Protein AF-A0A660L2R5-F1 (afdb_monomer_lite)

InterPro domains:
  IPR056572 PaaD, zinc beta ribbon domain [PF23451] (3-41)

Radius of gyration: 28.68 Å; chains: 1; bounding box: 64×56×54 Å

Structure (mmCIF, N/CA/C/O backbone):
data_AF-A0A660L2R5-F1
#
_entry.id   AF-A0A660L2R5-F1
#
loop_
_atom_site.group_PDB
_atom_site.id
_atom_site.type_symbol
_atom_site.label_atom_id
_atom_site.label_alt_id
_atom_site.label_comp_id
_atom_site.label_asym_id
_atom_site.label_entity_id
_atom_site.label_seq_id
_atom_site.pdbx_PDB_ins_code
_atom_site.Cartn_x
_atom_site.Cartn_y
_atom_site.Cartn_z
_atom_site.occupancy
_atom_site.B_iso_or_equiv
_atom_site.auth_seq_id
_atom_site.auth_comp_id
_atom_site.auth_asym_id
_atom_site.auth_atom_id
_atom_site.pdbx_PDB_model_num
ATOM 1 N N . MET A 1 1 ? -9.758 -8.335 -12.131 1.00 44.22 1 MET A N 1
ATOM 2 C CA . MET A 1 1 ? -9.092 -7.184 -11.489 1.00 44.22 1 MET A CA 1
ATOM 3 C C . MET A 1 1 ? -9.057 -7.461 -9.996 1.00 44.22 1 MET A C 1
ATOM 5 O O . MET A 1 1 ? -10.106 -7.408 -9.367 1.00 44.22 1 MET A O 1
ATOM 9 N N . ALA A 1 2 ? -7.910 -7.877 -9.460 1.00 56.62 2 ALA A N 1
ATOM 10 C CA . ALA A 1 2 ? -7.744 -8.053 -8.019 1.00 56.62 2 ALA A CA 1
ATOM 11 C C . ALA A 1 2 ? -7.397 -6.683 -7.418 1.00 56.62 2 ALA A C 1
ATOM 13 O O . ALA A 1 2 ? -6.379 -6.097 -7.770 1.00 56.62 2 ALA A O 1
ATOM 14 N N . GLY A 1 3 ? -8.289 -6.131 -6.594 1.00 73.94 3 GLY A N 1
ATOM 15 C CA . GLY A 1 3 ? -8.020 -4.890 -5.866 1.00 73.94 3 GLY A CA 1
ATOM 16 C C . GLY A 1 3 ? -7.014 -5.128 -4.739 1.00 73.94 3 GLY A C 1
ATOM 17 O O . GLY A 1 3 ? -6.976 -6.214 -4.165 1.00 73.94 3 GLY A O 1
ATOM 18 N N . VAL A 1 4 ? -6.204 -4.119 -4.418 1.00 88.00 4 VAL A N 1
ATOM 19 C CA . VAL A 1 4 ? -5.265 -4.168 -3.286 1.00 88.00 4 VAL A CA 1
ATOM 20 C C . VAL A 1 4 ? -6.048 -4.236 -1.969 1.00 88.00 4 VAL A C 1
ATOM 22 O O . VAL A 1 4 ? -6.959 -3.439 -1.751 1.00 88.00 4 VAL A O 1
ATOM 25 N N . THR A 1 5 ? -5.680 -5.160 -1.080 1.00 93.81 5 THR A N 1
ATOM 26 C CA . THR A 1 5 ? -6.231 -5.283 0.279 1.00 93.81 5 THR A CA 1
ATOM 27 C C . THR A 1 5 ? -5.146 -5.066 1.329 1.00 93.81 5 THR A C 1
ATOM 29 O O . THR A 1 5 ? -3.958 -5.281 1.082 1.00 93.81 5 THR A O 1
ATOM 32 N N . CYS A 1 6 ? -5.546 -4.600 2.512 1.00 94.50 6 CYS A N 1
ATOM 33 C CA . CYS A 1 6 ? -4.630 -4.397 3.627 1.00 94.50 6 CYS A CA 1
ATOM 34 C C . CYS A 1 6 ? -4.174 -5.751 4.205 1.00 94.50 6 CYS A C 1
ATOM 36 O O . CYS A 1 6 ? -5.023 -6.500 4.683 1.00 94.50 6 CYS A O 1
ATOM 38 N N . PRO A 1 7 ? -2.865 -6.053 4.276 1.00 94.50 7 PRO A N 1
ATOM 39 C CA . PRO A 1 7 ? -2.372 -7.338 4.785 1.00 94.50 7 PRO A CA 1
ATOM 40 C C . PRO A 1 7 ? -2.491 -7.490 6.311 1.00 94.50 7 PRO A C 1
ATOM 42 O O . PRO A 1 7 ? -2.172 -8.542 6.853 1.00 94.50 7 PRO A O 1
ATOM 45 N N . PHE A 1 8 ? -2.897 -6.433 7.020 1.00 96.06 8 PHE A N 1
ATOM 46 C CA . PHE A 1 8 ? -2.971 -6.422 8.483 1.00 96.06 8 PHE A CA 1
ATOM 47 C C . PHE A 1 8 ? -4.385 -6.623 9.027 1.00 96.06 8 PHE A C 1
ATOM 49 O O . PHE A 1 8 ? -4.549 -7.069 10.157 1.00 96.06 8 PHE A O 1
ATOM 56 N N . CYS A 1 9 ? -5.404 -6.232 8.261 1.00 96.19 9 CYS A N 1
ATOM 57 C CA . CYS A 1 9 ? -6.800 -6.272 8.701 1.00 96.19 9 CYS A CA 1
ATOM 58 C C . CYS A 1 9 ? -7.771 -6.718 7.603 1.00 96.19 9 CYS A C 1
ATOM 60 O O . CYS A 1 9 ? -8.981 -6.589 7.781 1.00 96.19 9 CYS A O 1
ATOM 62 N N . ASP A 1 10 ? -7.246 -7.143 6.450 1.00 94.75 10 ASP A N 1
ATOM 63 C CA . ASP A 1 10 ? -7.986 -7.604 5.269 1.00 94.75 10 ASP A CA 1
ATOM 64 C C . ASP A 1 10 ? -8.972 -6.584 4.670 1.00 94.75 10 ASP A C 1
ATOM 66 O O . ASP A 1 10 ? -9.735 -6.884 3.752 1.00 94.75 10 ASP A O 1
ATOM 70 N N . SER A 1 11 ? -8.941 -5.337 5.142 1.00 94.69 11 SER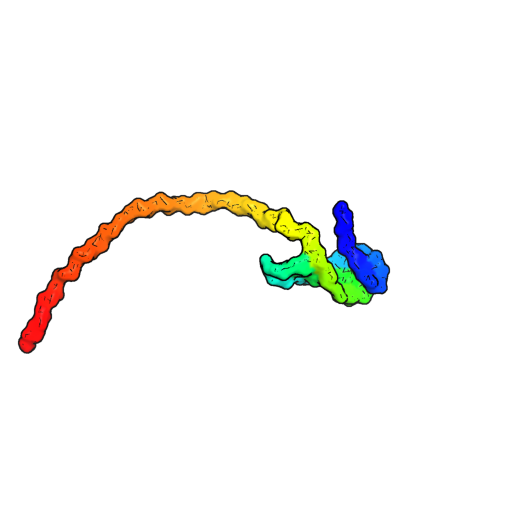 A N 1
ATOM 71 C CA . SER A 1 11 ? -9.809 -4.276 4.645 1.00 94.69 11 SER A CA 1
ATOM 72 C C . SER A 1 11 ? -9.438 -3.865 3.220 1.00 94.69 11 SER A C 1
ATOM 74 O O . SER A 1 11 ? -8.267 -3.655 2.897 1.00 94.69 11 SER A O 1
ATOM 76 N N . ALA A 1 12 ? -10.459 -3.653 2.388 1.00 93.81 12 ALA A N 1
ATOM 77 C CA . ALA A 1 12 ? -10.332 -3.044 1.063 1.00 93.81 12 ALA A CA 1
ATOM 78 C C . ALA A 1 12 ? -10.290 -1.502 1.109 1.00 93.81 12 ALA A C 1
ATOM 80 O O . ALA A 1 12 ? -10.166 -0.849 0.076 1.00 93.81 12 ALA A O 1
ATOM 81 N N . GLN A 1 13 ? -10.410 -0.899 2.298 1.00 93.88 13 GLN A N 1
ATOM 82 C CA . GLN A 1 13 ? -10.355 0.552 2.481 1.00 93.88 13 GLN A CA 1
ATOM 83 C C . GLN A 1 13 ? -8.895 1.024 2.462 1.00 93.88 13 GLN A C 1
ATOM 85 O O . GLN A 1 13 ? -8.283 1.238 3.514 1.00 93.88 13 GLN A O 1
ATOM 90 N N . VAL A 1 14 ? -8.317 1.108 1.263 1.00 93.50 14 VAL A N 1
ATOM 91 C CA . VAL A 1 14 ? -6.912 1.472 1.041 1.00 93.50 14 VAL A CA 1
ATOM 92 C C . VAL A 1 14 ? -6.792 2.630 0.050 1.00 93.50 14 VAL A C 1
ATOM 94 O O . VAL A 1 14 ? -7.456 2.652 -0.983 1.00 93.50 14 VAL A O 1
ATOM 97 N N . GLU A 1 15 ? -5.935 3.600 0.366 1.00 91.94 15 GLU A N 1
ATOM 98 C CA . GLU A 1 15 ? -5.629 4.763 -0.471 1.00 91.94 15 GLU A CA 1
ATOM 99 C C . GLU A 1 15 ? -4.149 4.758 -0.878 1.00 91.94 15 GLU A C 1
ATOM 101 O O . GLU A 1 15 ? -3.275 4.381 -0.093 1.00 91.94 15 GLU A O 1
ATOM 106 N N . ARG A 1 16 ? -3.849 5.160 -2.118 1.00 89.38 16 ARG A N 1
ATOM 107 C CA . ARG A 1 16 ? -2.467 5.285 -2.597 1.00 89.38 16 ARG A CA 1
ATOM 108 C C . ARG A 1 16 ? -1.908 6.632 -2.147 1.00 89.38 16 ARG A C 1
ATOM 110 O O . ARG A 1 16 ? -2.443 7.670 -2.519 1.00 89.38 16 ARG A O 1
ATOM 117 N N . VAL A 1 17 ? -0.822 6.609 -1.379 1.00 89.31 17 VAL A N 1
ATOM 118 C CA . VAL A 1 17 ? -0.240 7.817 -0.763 1.00 89.31 17 VAL A CA 1
ATOM 119 C C . VAL A 1 17 ? 0.831 8.433 -1.650 1.00 89.31 17 VAL A C 1
ATOM 121 O O . VAL A 1 17 ? 0.888 9.648 -1.818 1.00 89.31 17 VAL A O 1
ATOM 124 N N . ALA A 1 18 ? 1.689 7.599 -2.233 1.00 79.81 18 ALA A N 1
ATOM 125 C CA . ALA A 1 18 ? 2.772 8.066 -3.076 1.00 79.81 18 ALA A CA 1
ATOM 126 C C . ALA A 1 18 ? 3.160 7.010 -4.107 1.00 79.81 18 ALA A C 1
ATOM 128 O O . ALA A 1 18 ? 3.221 5.809 -3.828 1.00 79.81 18 ALA A O 1
ATOM 129 N N . GLN A 1 19 ? 3.477 7.495 -5.302 1.00 70.12 19 GLN A N 1
ATOM 130 C CA . GLN A 1 19 ? 4.138 6.721 -6.336 1.00 70.12 19 GLN A CA 1
ATOM 131 C C . GLN A 1 19 ? 5.629 7.022 -6.233 1.00 70.12 19 GLN A C 1
ATOM 133 O O . GLN A 1 19 ? 6.100 8.048 -6.721 1.00 70.12 19 GLN A O 1
ATOM 138 N N . TRP A 1 20 ? 6.365 6.186 -5.511 1.00 59.84 20 TRP A N 1
ATOM 139 C CA . TRP A 1 20 ? 7.798 6.386 -5.347 1.00 59.84 20 TRP A CA 1
ATOM 140 C C . TRP A 1 20 ? 8.489 6.112 -6.679 1.00 59.84 20 TRP A C 1
ATOM 142 O O . TRP A 1 20 ? 8.617 4.964 -7.054 1.00 59.84 20 TRP A O 1
ATOM 152 N N . GLY A 1 21 ? 8.917 7.164 -7.383 1.00 56.34 21 GLY A N 1
ATOM 153 C CA . GLY A 1 21 ? 9.813 7.107 -8.543 1.00 56.34 21 GLY A CA 1
ATOM 154 C C . GLY A 1 21 ? 9.257 6.383 -9.778 1.00 56.34 21 GLY A C 1
ATOM 155 O O . GLY A 1 21 ? 8.860 5.227 -9.728 1.00 56.34 21 GLY A O 1
ATOM 156 N N . GLY A 1 22 ? 9.316 7.016 -10.952 1.00 61.94 22 GLY A N 1
ATOM 157 C CA . GLY A 1 22 ? 8.876 6.427 -12.232 1.00 61.94 22 GLY A CA 1
ATOM 158 C C . GLY A 1 22 ? 9.634 5.169 -12.700 1.00 61.94 22 GLY A C 1
ATOM 159 O O . GLY A 1 22 ? 9.503 4.795 -13.857 1.00 61.94 22 GLY A O 1
ATOM 160 N N . GLN A 1 23 ? 10.447 4.550 -11.840 1.00 61.38 23 GLN A N 1
ATOM 161 C CA . GLN A 1 23 ? 11.235 3.340 -12.085 1.00 61.38 23 GLN A CA 1
ATOM 162 C C . GLN A 1 23 ? 10.975 2.232 -11.043 1.00 61.38 23 GLN A C 1
ATOM 164 O O . GLN A 1 23 ? 11.410 1.103 -11.255 1.00 61.38 23 GLN A O 1
ATOM 169 N N . ILE A 1 24 ? 10.295 2.515 -9.919 1.00 63.28 24 ILE A N 1
ATOM 170 C CA . ILE A 1 24 ? 10.050 1.511 -8.871 1.00 63.28 24 ILE A CA 1
ATOM 171 C C . ILE A 1 24 ? 8.704 0.813 -9.128 1.00 63.28 24 ILE A C 1
ATOM 173 O O . ILE A 1 24 ? 7.666 1.437 -9.361 1.00 63.28 24 ILE A O 1
ATOM 177 N N . ILE A 1 25 ? 8.749 -0.518 -9.076 1.00 78.12 25 ILE A N 1
ATOM 178 C CA . ILE A 1 25 ? 7.662 -1.469 -9.358 1.00 78.12 25 ILE A CA 1
ATOM 179 C C . ILE A 1 25 ? 6.571 -1.523 -8.269 1.00 78.12 25 ILE A C 1
ATOM 181 O O . ILE A 1 25 ? 5.552 -2.189 -8.447 1.00 78.12 25 ILE A O 1
ATOM 185 N N . THR A 1 26 ? 6.760 -0.828 -7.144 1.00 80.38 26 THR A N 1
ATOM 186 C CA . THR A 1 26 ? 5.837 -0.781 -6.001 1.00 80.38 26 THR A CA 1
ATOM 187 C C . THR A 1 26 ? 5.216 0.605 -5.823 1.00 80.38 26 THR A C 1
ATOM 189 O O . THR A 1 26 ? 5.778 1.630 -6.210 1.00 80.38 26 THR A O 1
ATOM 192 N N . ALA A 1 27 ? 4.014 0.642 -5.252 1.00 85.75 27 ALA A N 1
ATOM 193 C CA . ALA A 1 27 ? 3.370 1.859 -4.769 1.00 85.75 27 ALA A CA 1
ATOM 194 C C . ALA A 1 27 ? 3.168 1.772 -3.252 1.00 85.75 27 ALA A C 1
ATOM 196 O O . ALA A 1 27 ? 2.968 0.680 -2.712 1.00 85.75 27 ALA A O 1
ATOM 197 N N . GLN A 1 28 ? 3.189 2.927 -2.583 1.00 90.44 28 GLN A N 1
ATOM 198 C CA . GLN A 1 28 ? 2.907 3.022 -1.155 1.00 90.44 28 GLN A CA 1
ATOM 199 C C . GLN A 1 28 ? 1.414 3.267 -0.917 1.00 90.44 28 GLN A C 1
ATOM 201 O O . GLN A 1 28 ? 0.804 4.147 -1.537 1.00 90.44 28 GLN A O 1
ATOM 206 N N . TRP A 1 29 ? 0.850 2.514 0.020 1.00 92.12 29 TRP A N 1
ATOM 207 C CA . TRP A 1 29 ? -0.564 2.519 0.372 1.00 92.12 29 TRP A CA 1
ATOM 208 C C . TRP A 1 29 ? -0.762 2.793 1.858 1.00 92.12 29 TRP A C 1
ATOM 210 O O . TRP A 1 29 ? 0.089 2.475 2.693 1.00 92.12 29 TRP A O 1
ATOM 220 N N . ARG A 1 30 ? -1.930 3.340 2.185 1.00 95.38 30 ARG A N 1
ATOM 221 C CA . ARG A 1 30 ? -2.426 3.500 3.549 1.00 95.38 30 ARG A CA 1
ATOM 222 C C . ARG A 1 30 ? -3.800 2.865 3.662 1.00 95.38 30 ARG A C 1
ATOM 224 O O . ARG A 1 30 ? -4.680 3.140 2.853 1.00 95.38 30 ARG A O 1
ATOM 231 N N . CYS A 1 31 ? -4.007 2.046 4.685 1.00 96.56 31 CYS A N 1
ATOM 232 C CA . CYS A 1 31 ? -5.340 1.569 5.031 1.00 96.56 31 CYS A CA 1
ATOM 233 C C . CYS A 1 31 ? -6.059 2.607 5.897 1.00 96.56 31 CYS A C 1
ATOM 235 O O . CYS A 1 31 ? -5.548 2.975 6.951 1.00 96.56 31 CYS A O 1
ATOM 237 N N . THR A 1 32 ? -7.255 3.046 5.513 1.00 96.56 32 THR A N 1
ATOM 238 C CA . THR A 1 32 ? -8.038 4.010 6.308 1.00 96.56 32 THR A CA 1
ATOM 239 C C . THR A 1 32 ? -8.825 3.346 7.444 1.00 96.56 32 THR A C 1
ATOM 241 O O . THR A 1 32 ? -9.282 4.039 8.347 1.00 96.56 32 THR A O 1
ATOM 244 N N . ALA A 1 33 ? -8.935 2.009 7.451 1.00 96.50 33 ALA A N 1
ATOM 245 C CA . ALA A 1 33 ? -9.599 1.257 8.520 1.00 96.50 33 ALA A CA 1
ATOM 246 C C . ALA A 1 33 ? -8.691 1.012 9.738 1.00 96.50 33 ALA A C 1
ATOM 248 O O . ALA A 1 33 ? -9.119 1.212 10.871 1.00 96.50 33 ALA A O 1
ATOM 249 N N . CYS A 1 34 ? -7.439 0.587 9.522 1.00 96.94 34 CYS A N 1
ATOM 250 C CA . CYS A 1 34 ? -6.484 0.309 10.607 1.00 96.94 34 CYS A CA 1
ATOM 251 C C . CYS A 1 34 ? -5.311 1.300 10.677 1.00 96.94 34 CYS A C 1
ATOM 253 O O . CYS A 1 34 ? -4.454 1.163 11.545 1.00 96.94 34 CYS A O 1
ATOM 255 N N . ASN A 1 35 ? -5.257 2.293 9.779 1.00 96.62 35 ASN A N 1
ATOM 256 C CA . ASN A 1 35 ? -4.193 3.304 9.679 1.00 96.62 35 ASN A CA 1
ATOM 257 C C . ASN A 1 35 ? -2.771 2.767 9.420 1.00 96.62 35 ASN A C 1
ATOM 259 O O . ASN A 1 35 ? -1.807 3.527 9.505 1.00 96.62 35 ASN A O 1
ATOM 263 N N . SER A 1 36 ? -2.619 1.493 9.058 1.00 95.19 36 SER A N 1
ATOM 264 C CA . SER A 1 36 ? -1.323 0.914 8.697 1.00 95.19 36 SER A CA 1
ATOM 265 C C . SER A 1 36 ? -0.886 1.334 7.292 1.00 95.19 36 SER A C 1
ATOM 267 O O . SER A 1 36 ? -1.705 1.423 6.372 1.00 95.19 36 SER A O 1
ATOM 269 N N . TYR A 1 37 ? 0.420 1.535 7.123 1.00 94.31 37 TYR A N 1
ATOM 270 C CA . TYR A 1 37 ? 1.060 1.756 5.827 1.00 94.31 37 TYR A CA 1
ATOM 271 C C . TYR A 1 37 ? 1.675 0.453 5.320 1.00 94.31 37 TYR A C 1
ATOM 273 O O . TYR A 1 37 ? 2.217 -0.323 6.109 1.00 94.31 37 TYR A O 1
ATOM 281 N N . PHE A 1 38 ? 1.590 0.213 4.014 1.00 92.50 38 PHE A N 1
ATOM 282 C CA . PHE A 1 38 ? 2.191 -0.952 3.366 1.00 92.50 38 PHE A CA 1
ATOM 283 C C . PHE A 1 38 ? 2.546 -0.655 1.908 1.00 92.50 38 PHE A C 1
ATOM 285 O O . PHE A 1 38 ? 2.136 0.357 1.337 1.00 92.50 38 PHE A O 1
ATOM 292 N N . GLU A 1 39 ? 3.316 -1.551 1.303 1.00 90.12 39 GLU A N 1
ATOM 293 C CA . GLU A 1 39 ? 3.713 -1.473 -0.099 1.00 90.12 39 GLU A CA 1
ATOM 294 C C . GLU A 1 39 ? 3.087 -2.628 -0.879 1.00 90.12 39 GLU A C 1
ATOM 296 O O . GLU A 1 39 ? 2.990 -3.747 -0.376 1.00 90.12 39 GLU A O 1
ATOM 301 N N . ALA A 1 40 ? 2.663 -2.356 -2.112 1.00 87.25 40 ALA A N 1
ATOM 302 C CA . ALA A 1 40 ? 2.177 -3.385 -3.025 1.00 87.25 40 ALA A CA 1
ATOM 303 C C . ALA A 1 40 ? 2.757 -3.175 -4.425 1.00 87.25 40 ALA A C 1
ATOM 305 O O . ALA A 1 40 ? 2.945 -2.036 -4.869 1.00 87.25 40 ALA A O 1
ATOM 306 N N . VAL A 1 41 ? 3.038 -4.286 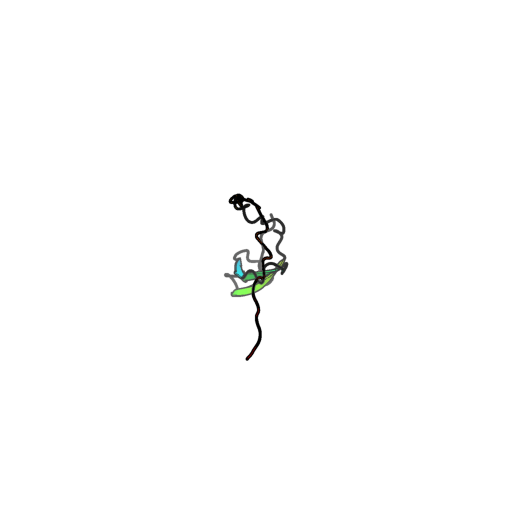-5.110 1.00 82.56 41 VAL A N 1
ATOM 307 C CA . VAL A 1 41 ? 3.483 -4.292 -6.508 1.00 82.56 41 VAL A CA 1
ATOM 308 C C . VAL A 1 41 ? 2.366 -3.741 -7.391 1.00 82.56 41 VAL A C 1
ATOM 310 O O . VAL A 1 41 ? 1.182 -3.977 -7.150 1.00 82.56 41 VAL A O 1
ATOM 313 N N . ARG A 1 42 ? 2.747 -2.955 -8.393 1.00 73.31 42 ARG A N 1
ATOM 314 C CA . ARG A 1 42 ? 1.828 -2.368 -9.369 1.00 73.31 42 ARG A CA 1
ATOM 315 C C . ARG A 1 42 ? 1.531 -3.426 -10.435 1.00 73.31 42 ARG A C 1
ATOM 317 O O . ARG A 1 42 ? 2.462 -3.947 -11.035 1.00 73.31 42 ARG A O 1
ATOM 324 N N . ASP A 1 43 ? 0.256 -3.725 -10.672 1.00 66.00 43 ASP A N 1
ATOM 325 C CA . ASP A 1 43 ? -0.157 -4.594 -11.790 1.00 66.00 43 ASP A CA 1
ATOM 326 C C . ASP A 1 43 ? -0.073 -3.833 -13.133 1.00 66.00 43 ASP A C 1
ATOM 328 O O . ASP A 1 43 ? 0.226 -4.399 -14.183 1.00 66.00 43 ASP A O 1
ATOM 332 N N . ASP A 1 44 ? -0.244 -2.507 -13.089 1.00 61.62 44 ASP A N 1
ATOM 333 C CA . ASP A 1 44 ? -0.192 -1.623 -14.252 1.00 61.62 44 ASP A CA 1
ATOM 334 C C . ASP A 1 44 ? 1.248 -1.275 -14.659 1.00 61.62 44 ASP A C 1
ATOM 336 O O . ASP A 1 44 ? 1.736 -0.163 -14.447 1.00 61.62 44 ASP A O 1
ATOM 340 N N . TYR A 1 45 ? 1.917 -2.215 -15.324 1.00 54.53 45 TYR A N 1
ATOM 341 C CA . TYR A 1 45 ? 3.007 -1.877 -16.252 1.00 54.53 45 TYR A CA 1
ATOM 342 C C . TYR A 1 45 ? 2.488 -1.172 -17.525 1.00 54.53 45 TYR A C 1
ATOM 344 O O . TYR A 1 45 ? 3.282 -0.647 -18.299 1.00 54.53 45 TYR A O 1
ATOM 352 N N . ASN A 1 46 ? 1.166 -1.158 -17.743 1.00 51.91 46 ASN A N 1
ATOM 353 C CA . ASN A 1 46 ? 0.502 -0.646 -18.944 1.00 51.91 46 ASN A CA 1
ATOM 354 C C . ASN 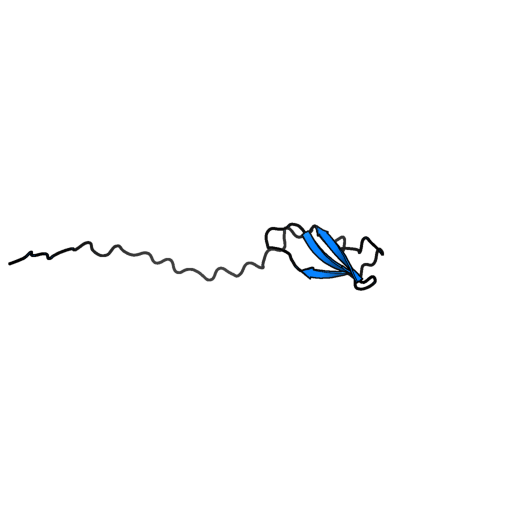A 1 46 ? -0.326 0.633 -18.702 1.00 51.91 46 ASN A C 1
ATOM 356 O O . ASN A 1 46 ? -1.184 0.956 -19.524 1.00 51.91 46 ASN A O 1
ATOM 360 N N . ASP A 1 47 ? -0.085 1.382 -17.616 1.00 56.38 47 ASP A N 1
ATOM 361 C CA . ASP A 1 47 ? -0.566 2.770 -17.515 1.00 56.38 47 ASP A CA 1
ATOM 362 C C . ASP A 1 47 ? 0.192 3.593 -18.565 1.00 56.38 47 ASP A C 1
ATOM 364 O O . ASP A 1 47 ? 1.229 4.202 -18.314 1.00 56.38 47 ASP A O 1
ATOM 368 N N . THR A 1 48 ? -0.260 3.467 -19.812 1.00 54.47 48 THR A N 1
ATOM 369 C CA . THR A 1 48 ? 0.231 4.230 -20.944 1.00 54.47 48 THR A CA 1
ATOM 370 C C . THR A 1 48 ? -0.128 5.666 -20.599 1.00 54.47 48 THR A C 1
ATOM 372 O O . THR A 1 48 ? -1.329 5.957 -20.562 1.00 54.47 48 THR A O 1
ATOM 375 N N . PRO A 1 49 ? 0.836 6.568 -20.319 1.00 52.16 49 PRO A N 1
ATOM 376 C CA . PRO A 1 49 ? 0.493 7.974 -20.223 1.00 52.16 49 PRO A CA 1
ATOM 377 C C . PRO A 1 49 ? -0.156 8.295 -21.562 1.00 52.16 49 PRO A C 1
ATOM 379 O O . PRO A 1 49 ? 0.484 8.087 -22.597 1.00 52.16 49 PRO A O 1
ATOM 382 N N . ALA A 1 50 ? -1.448 8.648 -21.536 1.00 54.91 50 ALA A N 1
ATOM 383 C CA . ALA A 1 50 ? -2.242 8.913 -22.727 1.00 54.91 50 ALA A CA 1
ATOM 384 C C . ALA A 1 50 ? -1.352 9.675 -23.699 1.00 54.91 50 ALA A C 1
ATOM 386 O O . ALA A 1 50 ? -0.859 10.742 -23.335 1.00 54.91 50 ALA A O 1
ATOM 387 N N . SER A 1 51 ? -1.033 9.055 -24.840 1.00 51.78 51 SER A N 1
ATOM 388 C CA . SER A 1 51 ? -0.067 9.594 -25.784 1.00 51.78 51 SER A CA 1
ATOM 389 C C . SER A 1 51 ? -0.473 11.028 -26.071 1.00 51.78 51 SER A C 1
ATOM 391 O O . SER A 1 51 ? -1.464 11.260 -26.761 1.00 51.78 51 SER A O 1
ATOM 393 N N . THR A 1 52 ? 0.251 11.989 -25.492 1.00 53.03 52 THR A N 1
ATOM 394 C CA . THR A 1 52 ? 0.126 13.386 -25.876 1.00 53.03 52 THR A CA 1
ATOM 395 C C . THR A 1 52 ? 0.329 13.372 -27.384 1.00 53.03 52 THR A C 1
ATOM 397 O O . THR A 1 52 ? 1.387 12.902 -27.820 1.00 53.03 52 THR A O 1
ATOM 400 N N . PRO A 1 53 ? -0.669 13.761 -28.200 1.00 50.19 53 PRO A N 1
ATOM 401 C CA . PRO A 1 53 ? -0.488 13.771 -29.635 1.00 50.19 53 PRO A CA 1
ATOM 402 C C . PRO A 1 53 ? 0.719 14.653 -29.903 1.00 50.19 53 PRO A C 1
ATOM 404 O O . PRO A 1 53 ? 0.757 15.809 -29.482 1.00 50.19 53 PRO A O 1
ATOM 407 N N . SER A 1 54 ? 1.724 14.024 -30.507 1.00 53.91 54 SER A N 1
ATOM 408 C CA . SER A 1 54 ? 2.963 14.612 -30.979 1.00 53.91 54 SER A CA 1
ATOM 409 C C . SER A 1 54 ? 2.649 15.983 -31.575 1.00 53.91 54 SER A C 1
ATOM 411 O O . SER A 1 54 ? 2.094 16.087 -32.670 1.00 53.91 54 SER A O 1
ATOM 413 N N . ALA A 1 55 ? 2.923 17.037 -30.803 1.00 54.16 55 ALA A N 1
ATOM 414 C CA . ALA A 1 55 ? 2.973 18.383 -31.328 1.00 54.16 55 ALA A CA 1
ATOM 415 C C . ALA A 1 55 ? 4.193 18.387 -32.242 1.00 54.16 55 ALA A C 1
ATOM 417 O O . ALA A 1 55 ? 5.331 18.446 -31.786 1.00 54.16 55 ALA A O 1
ATOM 418 N N . SER A 1 56 ? 3.903 18.190 -33.522 1.00 54.47 56 SER A N 1
ATOM 419 C CA . SER A 1 56 ? 4.796 18.242 -34.666 1.00 54.47 56 SER A CA 1
ATOM 420 C C . SER A 1 56 ? 5.957 19.213 -34.453 1.00 54.47 56 SER A C 1
ATOM 422 O O . SER A 1 56 ? 5.759 20.428 -34.445 1.00 54.47 56 SER A O 1
ATOM 424 N N . GLU A 1 57 ? 7.164 18.662 -34.319 1.00 50.75 57 GLU A N 1
ATOM 425 C CA . GLU A 1 57 ? 8.413 19.379 -34.556 1.00 50.75 57 GLU A CA 1
ATOM 426 C C . GLU A 1 57 ? 8.461 19.797 -36.035 1.00 50.75 57 GLU A C 1
ATOM 428 O O . GLU A 1 57 ? 8.422 18.929 -36.912 1.00 50.75 57 GLU A O 1
ATOM 433 N N . PRO A 1 58 ? 8.570 21.095 -36.369 1.00 50.66 58 PRO A N 1
ATOM 434 C CA . PRO A 1 58 ? 9.013 21.490 -37.692 1.00 50.66 58 PRO A CA 1
ATOM 435 C C . PRO A 1 58 ? 10.527 21.270 -37.784 1.00 50.66 58 PRO A C 1
ATOM 437 O O . PRO A 1 58 ? 11.337 22.101 -37.371 1.00 50.66 58 PRO A O 1
ATOM 440 N N . SER A 1 59 ? 10.909 20.131 -38.353 1.00 61.91 59 SER A N 1
ATOM 441 C CA . SER A 1 59 ? 12.255 19.886 -38.850 1.00 61.91 59 SER A CA 1
ATOM 442 C C . SER A 1 59 ? 12.461 20.645 -40.166 1.00 61.91 59 SER A C 1
ATOM 444 O O . SER A 1 59 ? 12.171 20.149 -41.250 1.00 61.91 59 SER A O 1
ATOM 446 N N . THR A 1 60 ? 13.016 21.855 -40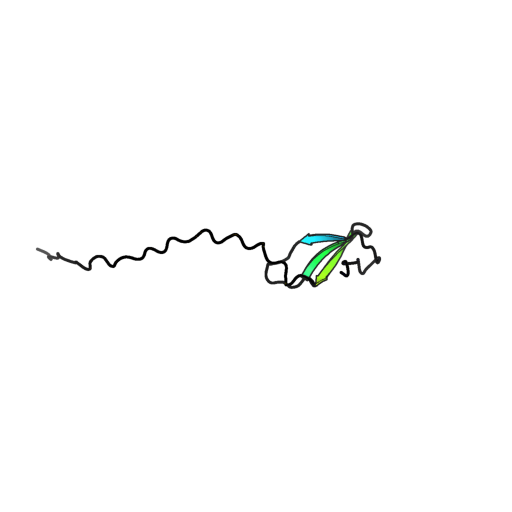.081 1.00 52.44 60 THR A N 1
ATOM 447 C CA . THR A 1 60 ? 13.647 22.509 -41.238 1.00 52.44 60 THR A CA 1
ATOM 448 C C . THR A 1 60 ? 15.125 22.693 -40.944 1.00 52.44 60 THR A C 1
ATOM 450 O O . THR A 1 60 ? 15.547 23.667 -40.326 1.00 52.44 60 THR A O 1
ATOM 453 N N . GLY A 1 61 ? 15.925 21.726 -41.389 1.00 50.78 61 GLY A N 1
ATOM 454 C CA . GLY A 1 61 ? 17.362 21.904 -41.534 1.00 50.78 61 GLY A CA 1
ATOM 455 C C . GLY A 1 61 ? 17.683 22.665 -42.820 1.00 50.78 61 GLY A C 1
ATOM 456 O O . GLY A 1 61 ? 17.233 22.272 -43.890 1.00 50.78 61 GLY A O 1
ATOM 457 N N . ALA A 1 62 ? 18.470 23.733 -42.703 1.00 47.94 62 ALA A N 1
ATOM 458 C CA . ALA A 1 62 ? 19.326 24.336 -43.734 1.00 47.94 62 ALA A CA 1
ATOM 459 C C . ALA A 1 62 ? 20.012 25.556 -43.089 1.00 47.94 62 ALA A C 1
ATOM 461 O O . ALA A 1 62 ? 19.352 26.338 -42.423 1.00 47.94 62 ALA A O 1
ATOM 462 N N . ALA A 1 63 ? 21.299 25.848 -43.210 1.00 48.91 63 ALA A N 1
ATOM 463 C CA . ALA A 1 63 ? 22.452 25.190 -43.789 1.00 48.91 63 ALA A CA 1
ATOM 464 C C . ALA A 1 63 ? 23.682 25.858 -43.138 1.00 48.91 63 ALA A C 1
ATOM 466 O O . ALA A 1 63 ? 23.600 26.981 -42.636 1.00 48.91 63 ALA A O 1
ATOM 467 N N . ALA A 1 64 ? 24.819 25.166 -43.136 1.00 54.72 64 ALA A N 1
ATOM 468 C CA . ALA A 1 64 ? 26.094 25.678 -42.650 1.00 54.72 64 ALA A CA 1
ATOM 469 C C . ALA A 1 64 ? 26.445 27.033 -43.293 1.00 54.72 64 ALA A C 1
ATOM 471 O O . ALA A 1 64 ? 26.634 27.112 -44.506 1.00 54.72 64 ALA A O 1
ATOM 472 N N . SER A 1 65 ? 26.580 28.082 -42.478 1.00 54.59 65 SER A N 1
ATOM 473 C CA . SER A 1 65 ? 27.083 29.381 -42.926 1.00 54.59 65 SER A CA 1
ATOM 474 C C . SER A 1 65 ? 28.496 29.616 -42.396 1.00 54.59 65 SER A C 1
ATOM 476 O O . SER A 1 65 ? 28.709 29.876 -41.216 1.00 54.59 65 SER A O 1
ATOM 478 N N . GLY A 1 66 ? 29.459 29.486 -43.310 1.00 52.56 66 GLY A N 1
ATOM 479 C CA . GLY A 1 66 ? 30.574 30.422 -43.433 1.00 52.56 66 GLY A CA 1
ATOM 480 C C . GLY A 1 66 ? 31.689 30.366 -42.390 1.00 52.56 66 GLY A C 1
ATOM 481 O O . GLY A 1 66 ? 31.756 31.195 -41.490 1.00 52.56 66 GLY A O 1
ATOM 482 N N . ARG A 1 67 ? 32.694 29.515 -42.632 1.00 62.41 67 ARG A N 1
ATOM 483 C CA . ARG A 1 67 ? 34.074 29.817 -42.220 1.00 62.41 67 ARG A CA 1
ATOM 484 C C . ARG A 1 67 ? 34.593 30.968 -43.077 1.00 62.41 67 ARG A C 1
ATOM 486 O O . ARG A 1 67 ? 34.935 30.732 -44.229 1.00 62.41 67 ARG A O 1
ATOM 493 N N . GLN A 1 68 ? 34.687 32.175 -42.529 1.00 63.66 68 GLN A N 1
ATOM 494 C CA . GLN A 1 68 ? 35.485 33.255 -43.121 1.00 63.66 68 GLN A CA 1
ATOM 495 C C . GLN A 1 68 ? 36.173 34.041 -42.000 1.00 63.66 68 GLN A C 1
ATOM 497 O O . GLN A 1 68 ? 35.712 35.088 -41.561 1.00 63.66 68 GLN A O 1
ATOM 502 N N . ASN A 1 69 ? 37.278 33.477 -41.507 1.00 63.47 69 ASN A N 1
ATOM 503 C CA . ASN A 1 69 ? 38.259 34.196 -40.705 1.00 63.47 69 ASN A CA 1
ATOM 504 C C . ASN A 1 69 ? 39.139 35.001 -41.672 1.00 63.47 69 ASN A C 1
ATOM 506 O O . ASN A 1 69 ? 39.989 34.426 -42.350 1.00 63.47 69 ASN A O 1
ATOM 510 N N . ALA A 1 70 ? 38.892 36.305 -41.775 1.00 65.25 70 ALA A N 1
ATOM 511 C CA . ALA A 1 70 ? 39.686 37.219 -42.586 1.00 65.25 70 ALA A CA 1
ATOM 512 C C . ALA A 1 70 ? 39.821 38.570 -41.869 1.00 65.25 70 ALA A C 1
ATOM 514 O O . ALA A 1 70 ? 39.078 39.502 -42.154 1.00 65.25 70 ALA A O 1
ATOM 515 N N . ASN A 1 71 ? 40.732 38.652 -40.893 1.00 56.97 71 ASN A N 1
A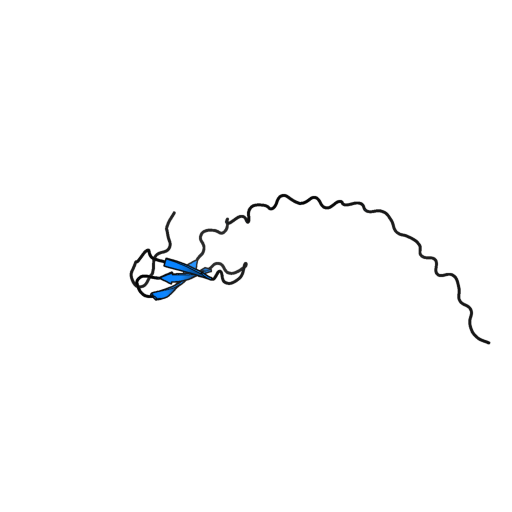TOM 516 C CA . ASN A 1 71 ? 41.836 39.625 -40.907 1.00 56.97 71 ASN A CA 1
ATOM 517 C C . ASN A 1 71 ? 42.570 39.694 -39.560 1.00 56.97 71 ASN A C 1
ATOM 519 O O . ASN A 1 71 ? 42.080 40.247 -38.580 1.00 56.97 71 ASN A O 1
ATOM 523 N N . ARG A 1 72 ? 43.811 39.200 -39.583 1.00 55.19 72 ARG A N 1
ATOM 524 C CA . ARG A 1 72 ? 44.932 39.679 -38.762 1.00 55.19 72 ARG A CA 1
ATOM 525 C C . ARG A 1 72 ? 45.526 40.902 -39.486 1.00 55.19 72 ARG A C 1
ATOM 527 O O . ARG A 1 72 ? 45.547 40.890 -40.716 1.00 55.19 72 ARG A O 1
ATOM 534 N N . PRO A 1 73 ? 46.063 41.906 -38.778 1.00 59.91 73 PRO A N 1
ATOM 535 C CA . PRO A 1 73 ? 47.524 41.945 -38.697 1.00 59.91 73 PRO A CA 1
ATOM 536 C C . PRO A 1 73 ? 48.086 42.289 -37.309 1.00 59.91 73 PRO A C 1
ATOM 538 O O . PRO A 1 73 ? 47.426 42.872 -36.455 1.00 59.91 73 PRO A O 1
ATOM 541 N N . GLU A 1 74 ? 49.329 41.843 -37.126 1.00 54.94 74 GLU A N 1
ATOM 542 C CA . GLU A 1 74 ? 50.208 42.042 -35.974 1.00 54.94 74 GLU A CA 1
ATOM 543 C C . GLU A 1 74 ? 50.788 43.465 -35.909 1.00 54.94 74 GLU A C 1
ATOM 545 O O . GLU A 1 74 ? 51.003 44.096 -36.939 1.00 54.94 74 GLU A O 1
ATOM 550 N N . ALA A 1 75 ? 51.053 43.884 -34.668 1.00 46.62 75 ALA A N 1
ATOM 551 C CA . ALA A 1 75 ? 52.135 44.727 -34.150 1.00 46.62 75 ALA A CA 1
ATOM 552 C C . ALA A 1 75 ? 52.899 45.698 -35.077 1.00 46.62 75 ALA A C 1
ATOM 554 O O . ALA A 1 75 ? 53.569 45.295 -36.028 1.00 46.62 75 ALA A O 1
ATOM 555 N N . ALA A 1 76 ? 52.960 46.951 -34.617 1.00 49.75 76 ALA A N 1
ATOM 556 C CA . ALA A 1 76 ? 54.167 47.778 -34.595 1.00 49.75 76 ALA A CA 1
ATOM 557 C C . ALA A 1 76 ? 54.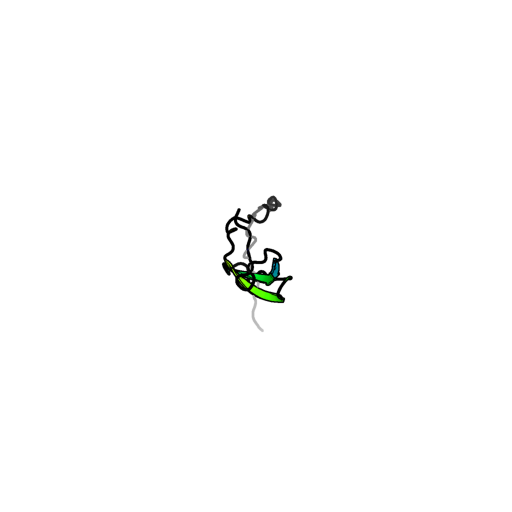155 48.627 -33.315 1.00 49.75 76 ALA A C 1
ATOM 559 O O . ALA A 1 76 ? 53.063 49.145 -32.981 1.00 49.75 76 ALA A O 1
#

Sequence (76 aa):
MAGVTCPFCDSAQVERVAQWGGQIITAQWRCTACNSYFEAVRDDYNDTPASTPSASEPSTGAAASGRQNANRPEAA

Organism: NCBI:txid166793

pLDDT: mean 71.39, std 18.29, range [44.22, 96.94]

Secondary structure (DSSP, 8-state):
------TTT--S-EEEEE---TT-SEEEEEETTT--EEEEE-S-TT------------------------------

Foldseek 3Di:
DDQDADPPPRDSQKDFDDDPDPPDQKTWIARPVVRDIDIDGDPPPPPPVPPPPPPDDPDDDDDDDDDDPDDDDDDD